Protein AF-A0A9D2U1R7-F1 (afdb_monomer_lite)

Foldseek 3Di:
DDDPQQDPVNLCVVCVPQDPVNVVVVLVLVLVVQVFPDWDWDFDADPVRHGDDIDIDTPGHDDDPVCPVVLPGDDDDPVVPPVVPDDDDDDRPPPTSND

Organism: NCBI:txid2838689

Secondary structure (DSSP, 8-state):
-------HHHHHHHHTT--HHHHHHHHHHHHHHTT-S-EEEEEEE-TTS-EEEEEEEE-S----GGGHHHHTS-SS--TTSTTTT--SS---S-SSS--

Radius of gyration: 16.13 Å; chains: 1; bounding box: 51×27×35 Å

pLDDT: mean 70.63, std 22.37, range [31.64, 97.81]

Seque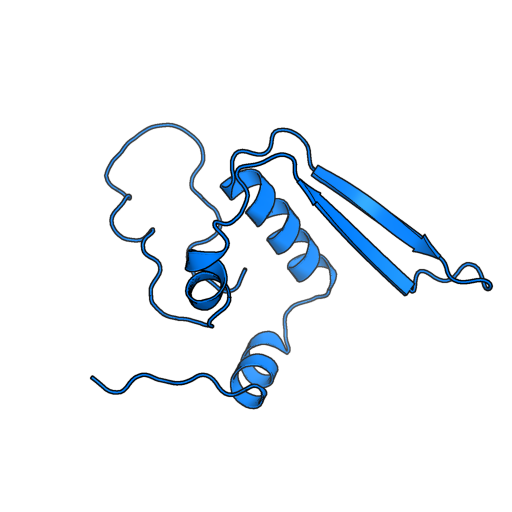nce (99 aa):
MKSVLITPEGIQKNLKNIKPLDAICEYIWNGFDAEATEIKITLHENGLGIINMITVEDNGIGIDYDELKYKFQPFNDSKKADLSAKTNHSLPHGRKGIG

InterPro domains:
  IPR036890 Histidine kinase/HSP90-like ATPase superfamily [G3DSA:3.30.565.10] (12-99)
  IPR036890 Histidine kinase/HSP90-like ATPase superfamily [SSF55874] (20-99)

Structure (mmCIF, N/CA/C/O backbone):
data_AF-A0A9D2U1R7-F1
#
_entry.id   AF-A0A9D2U1R7-F1
#
loop_
_atom_site.group_PDB
_atom_site.id
_atom_site.type_symbol
_atom_site.label_atom_id
_atom_site.label_alt_id
_atom_site.label_comp_id
_atom_site.label_asym_id
_atom_site.label_entity_id
_atom_site.label_seq_id
_atom_site.pdbx_PDB_ins_code
_atom_site.Cartn_x
_atom_site.Cartn_y
_atom_site.Cartn_z
_atom_site.occupancy
_atom_site.B_iso_or_equiv
_atom_site.auth_seq_id
_atom_site.auth_comp_id
_atom_site.auth_asym_id
_atom_site.auth_atom_id
_atom_site.pdbx_PDB_model_num
ATOM 1 N N . MET A 1 1 ? 28.995 -10.879 14.314 1.00 37.53 1 MET A N 1
ATOM 2 C CA . MET A 1 1 ? 28.050 -9.740 14.365 1.00 37.53 1 MET A CA 1
ATOM 3 C C . MET A 1 1 ? 26.767 -10.226 15.018 1.00 37.53 1 MET A C 1
ATOM 5 O O . MET A 1 1 ? 26.315 -11.302 14.654 1.00 37.53 1 MET A O 1
ATOM 9 N N . LYS A 1 2 ? 26.232 -9.516 16.021 1.00 31.64 2 LYS A N 1
ATOM 10 C CA . LYS A 1 2 ? 24.939 -9.865 16.637 1.00 31.64 2 LYS A CA 1
ATOM 11 C C . LYS A 1 2 ? 23.826 -9.481 15.662 1.00 31.64 2 LYS A C 1
ATOM 13 O O . LYS A 1 2 ? 23.677 -8.298 15.372 1.00 31.64 2 LYS A O 1
ATOM 18 N N . SER A 1 3 ? 23.079 -10.460 15.162 1.00 36.84 3 SER A N 1
ATOM 19 C CA . SER A 1 3 ? 21.816 -10.217 14.473 1.00 36.84 3 SER A CA 1
ATOM 20 C C . SER A 1 3 ? 20.829 -9.658 15.495 1.00 36.84 3 SER A C 1
ATOM 22 O O . SER A 1 3 ? 20.479 -10.317 16.475 1.00 36.84 3 SER A O 1
ATOM 24 N N . VAL A 1 4 ? 20.433 -8.400 15.324 1.00 44.06 4 VAL A N 1
ATOM 25 C CA . VAL A 1 4 ? 19.346 -7.823 16.112 1.00 44.06 4 VAL A CA 1
ATOM 26 C C . VAL A 1 4 ? 18.058 -8.399 15.536 1.00 44.06 4 VAL A C 1
ATOM 28 O O . VAL A 1 4 ? 17.553 -7.918 14.531 1.00 44.06 4 VAL A O 1
ATOM 31 N N . LEU A 1 5 ? 17.566 -9.483 16.134 1.00 44.59 5 LEU A N 1
ATOM 32 C CA . LEU A 1 5 ? 16.228 -9.989 15.850 1.00 44.59 5 LEU A CA 1
ATOM 33 C C . LEU A 1 5 ? 15.230 -9.005 16.456 1.00 44.59 5 LEU A C 1
ATOM 35 O O . LEU A 1 5 ? 15.139 -8.868 17.678 1.00 44.59 5 LEU A O 1
ATOM 39 N N . ILE A 1 6 ? 14.526 -8.276 15.596 1.00 51.50 6 ILE A N 1
ATOM 40 C CA . ILE A 1 6 ? 13.481 -7.355 16.026 1.00 51.50 6 ILE A CA 1
ATOM 41 C C . ILE A 1 6 ? 12.280 -8.194 16.464 1.00 51.50 6 ILE A C 1
ATOM 43 O O . ILE A 1 6 ? 11.681 -8.916 15.671 1.00 51.50 6 ILE A O 1
ATOM 47 N N . THR A 1 7 ? 11.949 -8.113 17.751 1.00 56.34 7 THR A N 1
ATOM 48 C CA . THR A 1 7 ? 10.767 -8.765 18.312 1.00 56.34 7 THR A CA 1
ATOM 49 C C . THR A 1 7 ? 9.508 -7.949 17.976 1.00 56.34 7 THR A C 1
ATOM 51 O O . THR A 1 7 ? 9.615 -6.737 17.745 1.00 56.34 7 THR A O 1
ATOM 54 N N . PRO A 1 8 ? 8.306 -8.553 17.957 1.00 57.62 8 PRO A N 1
ATOM 55 C CA . PRO A 1 8 ? 7.044 -7.836 17.736 1.00 57.62 8 PRO A CA 1
ATOM 56 C C . PRO A 1 8 ? 6.875 -6.591 18.625 1.00 57.62 8 PRO A C 1
ATOM 58 O O . PRO A 1 8 ? 6.365 -5.563 18.180 1.00 57.62 8 PRO A O 1
ATOM 61 N N . GLU A 1 9 ? 7.393 -6.630 19.853 1.00 58.25 9 GLU A N 1
ATOM 62 C CA . GLU A 1 9 ? 7.390 -5.508 20.798 1.00 58.25 9 GLU A CA 1
ATOM 63 C C . GLU A 1 9 ? 8.307 -4.363 20.336 1.00 58.25 9 GLU A C 1
ATOM 65 O O . GLU A 1 9 ? 7.995 -3.186 20.531 1.00 58.25 9 GLU A O 1
ATOM 70 N N . GLY A 1 10 ? 9.433 -4.694 19.697 1.00 56.22 10 GLY A N 1
ATOM 71 C CA . GLY A 1 10 ? 10.349 -3.738 19.079 1.00 56.22 10 GLY A CA 1
ATOM 72 C C . GLY A 1 10 ? 9.737 -3.044 17.863 1.00 56.22 10 GLY A C 1
ATOM 73 O O . GLY A 1 10 ? 9.876 -1.826 17.733 1.00 56.22 10 GLY A O 1
ATOM 74 N N . ILE A 1 11 ? 9.003 -3.781 17.023 1.00 62.31 11 ILE A N 1
ATOM 75 C CA . ILE A 1 11 ? 8.227 -3.215 15.904 1.00 62.31 11 ILE A CA 1
ATOM 76 C C . ILE A 1 11 ? 7.174 -2.258 16.460 1.00 62.31 11 ILE A C 1
ATOM 78 O O . ILE A 1 11 ? 7.154 -1.076 16.118 1.00 62.31 11 ILE A O 1
ATOM 82 N N . GLN A 1 12 ? 6.360 -2.735 17.403 1.00 60.03 12 GLN A N 1
ATOM 83 C CA . GLN A 1 12 ? 5.294 -1.937 17.992 1.00 60.03 12 GLN A CA 1
ATOM 84 C C . GLN A 1 12 ? 5.833 -0.660 18.639 1.00 60.03 12 GLN A C 1
ATOM 86 O O . GLN A 1 12 ? 5.210 0.384 18.505 1.00 60.03 12 GLN A O 1
ATOM 91 N N . LYS A 1 13 ? 6.993 -0.709 19.310 1.00 62.28 13 LYS A N 1
ATOM 92 C CA . LYS A 1 13 ? 7.624 0.461 19.940 1.00 62.28 13 LYS A CA 1
ATOM 93 C C . LYS A 1 13 ? 8.136 1.492 18.929 1.00 62.28 13 LYS A C 1
ATOM 95 O O . LYS A 1 13 ? 8.042 2.681 19.222 1.00 62.28 13 LYS A O 1
ATOM 100 N N . ASN A 1 14 ? 8.654 1.063 17.778 1.00 60.59 14 ASN A N 1
ATOM 101 C CA . ASN A 1 14 ? 9.191 1.965 16.753 1.00 60.59 14 ASN A CA 1
ATOM 102 C C . ASN A 1 14 ? 8.107 2.548 15.833 1.00 60.59 14 ASN A C 1
ATOM 104 O O . ASN A 1 14 ? 8.264 3.669 15.357 1.00 60.59 14 ASN A O 1
ATOM 108 N N . LEU A 1 15 ? 6.994 1.838 15.626 1.00 67.75 15 LEU A N 1
ATOM 109 C CA . LEU A 1 15 ? 5.909 2.281 14.741 1.00 67.75 15 LEU A CA 1
ATOM 110 C C . LEU A 1 15 ? 4.795 3.067 15.461 1.00 67.75 15 LEU A C 1
ATOM 112 O O . LEU A 1 15 ? 3.858 3.512 14.805 1.00 67.75 15 LEU A O 1
ATOM 116 N N . LYS A 1 16 ? 4.887 3.295 16.787 1.00 66.06 16 LYS A N 1
ATOM 117 C CA . LYS A 1 16 ? 3.827 3.965 17.586 1.00 66.06 16 LYS A CA 1
ATOM 118 C C . LYS A 1 16 ? 3.392 5.334 17.059 1.00 66.06 16 LYS A C 1
ATOM 120 O O . LYS A 1 16 ? 2.278 5.755 17.347 1.00 66.06 16 LYS A O 1
ATOM 125 N N . ASN A 1 17 ? 4.272 6.027 16.343 1.00 73.38 17 ASN A N 1
ATOM 126 C CA . ASN A 1 17 ? 4.042 7.398 15.893 1.00 73.38 17 ASN A CA 1
ATOM 127 C C . ASN A 1 17 ? 3.666 7.497 14.408 1.00 73.38 17 ASN A C 1
ATOM 129 O O . ASN A 1 17 ? 3.490 8.610 13.915 1.00 73.38 17 ASN A O 1
ATOM 133 N N . ILE A 1 18 ? 3.563 6.375 13.692 1.00 76.81 18 ILE A N 1
ATOM 134 C CA . ILE A 1 18 ? 3.150 6.388 12.288 1.00 76.81 18 ILE A CA 1
ATOM 135 C C . ILE A 1 18 ? 1.643 6.609 12.242 1.00 76.81 18 ILE A C 1
ATOM 137 O O . ILE A 1 18 ? 0.870 5.843 12.823 1.00 76.81 18 ILE A O 1
ATOM 141 N N . LYS A 1 19 ? 1.213 7.676 11.565 1.00 84.88 19 LYS A N 1
ATOM 142 C CA . LYS A 1 19 ? -0.214 7.925 11.377 1.00 84.88 19 LYS A CA 1
ATOM 143 C C . LYS A 1 19 ? -0.757 6.942 10.338 1.00 84.88 19 LYS A C 1
ATOM 145 O O . LYS A 1 19 ? -0.042 6.618 9.392 1.00 84.88 19 LYS A O 1
ATOM 150 N N . PRO A 1 20 ? -2.027 6.518 10.440 1.00 84.75 20 PRO A N 1
ATOM 151 C CA . PRO A 1 20 ? -2.615 5.588 9.475 1.00 84.75 20 PRO A CA 1
ATOM 152 C C . PRO A 1 20 ? -2.470 6.038 8.017 1.00 84.75 20 PRO A C 1
ATOM 154 O O . PRO A 1 20 ? -2.172 5.223 7.153 1.00 84.75 20 PRO A O 1
ATOM 157 N N . LEU A 1 21 ? -2.623 7.339 7.750 1.00 87.12 21 LEU A N 1
ATOM 158 C CA . LEU A 1 21 ? -2.454 7.885 6.405 1.00 87.12 21 LEU A CA 1
ATOM 159 C C . LEU A 1 21 ? -1.003 7.793 5.918 1.00 87.12 21 LEU A C 1
ATOM 161 O O . LEU A 1 21 ? -0.784 7.440 4.767 1.00 87.12 21 LEU A O 1
ATOM 165 N N . ASP A 1 22 ? -0.029 8.048 6.795 1.00 87.12 22 ASP A N 1
ATOM 166 C CA . ASP A 1 22 ? 1.391 7.923 6.454 1.00 87.12 22 ASP A CA 1
ATOM 167 C C . ASP A 1 22 ? 1.721 6.465 6.097 1.00 87.12 22 ASP A C 1
ATOM 169 O O . ASP A 1 22 ? 2.391 6.214 5.104 1.00 87.12 22 ASP A O 1
ATOM 173 N N . ALA A 1 23 ? 1.171 5.495 6.837 1.00 85.00 23 ALA A N 1
ATOM 174 C CA . ALA A 1 23 ? 1.333 4.076 6.518 1.00 85.00 23 ALA A CA 1
ATOM 175 C C . ALA A 1 23 ? 0.748 3.716 5.141 1.00 85.00 23 ALA A C 1
ATOM 177 O O . ALA A 1 23 ? 1.388 3.009 4.370 1.00 85.00 23 ALA A O 1
ATOM 178 N N . ILE A 1 24 ? -0.444 4.222 4.805 1.00 89.12 24 ILE A N 1
ATOM 179 C CA . ILE A 1 24 ? -1.054 4.011 3.480 1.00 89.12 24 ILE A CA 1
ATOM 180 C C . ILE A 1 24 ? -0.184 4.634 2.380 1.00 89.12 24 ILE A C 1
ATOM 182 O O . ILE A 1 24 ? 0.021 4.008 1.342 1.00 89.12 24 ILE A O 1
ATOM 186 N N . CYS A 1 25 ? 0.363 5.831 2.610 1.00 90.69 25 CYS A N 1
ATOM 187 C CA . CYS A 1 25 ? 1.291 6.471 1.679 1.00 90.69 25 CYS A CA 1
ATOM 188 C C . CYS A 1 25 ? 2.542 5.618 1.430 1.00 90.69 25 CYS A C 1
ATOM 190 O O . CYS A 1 25 ? 2.969 5.524 0.284 1.00 90.69 25 CYS A O 1
ATOM 192 N N . GLU A 1 26 ? 3.105 4.973 2.455 1.00 87.12 26 GLU A N 1
ATOM 193 C CA . GLU A 1 26 ? 4.249 4.065 2.275 1.00 87.12 26 GLU A CA 1
ATOM 194 C C . GLU A 1 26 ? 3.886 2.858 1.393 1.00 87.12 26 GLU A C 1
ATOM 196 O O . GLU A 1 26 ? 4.642 2.532 0.482 1.00 87.12 26 GLU A O 1
ATOM 201 N N . TYR A 1 27 ? 2.700 2.253 1.556 1.00 89.38 27 TYR A N 1
ATOM 202 C CA . TYR A 1 27 ? 2.246 1.178 0.656 1.00 89.38 27 TYR A CA 1
ATOM 203 C C . TYR A 1 27 ? 2.097 1.645 -0.799 1.00 89.38 27 TYR A C 1
ATOM 205 O O . TYR A 1 27 ? 2.466 0.921 -1.721 1.00 89.38 27 TYR A O 1
ATOM 213 N N . ILE A 1 28 ? 1.590 2.861 -1.016 1.00 92.75 28 ILE A N 1
ATOM 214 C CA . ILE A 1 28 ? 1.484 3.454 -2.357 1.00 92.75 28 ILE A CA 1
ATOM 215 C C . ILE A 1 28 ? 2.882 3.676 -2.951 1.00 92.75 28 ILE A C 1
ATOM 217 O O . ILE A 1 28 ? 3.126 3.346 -4.112 1.00 92.75 28 ILE A O 1
ATOM 221 N N . TRP A 1 29 ? 3.812 4.207 -2.153 1.00 92.75 29 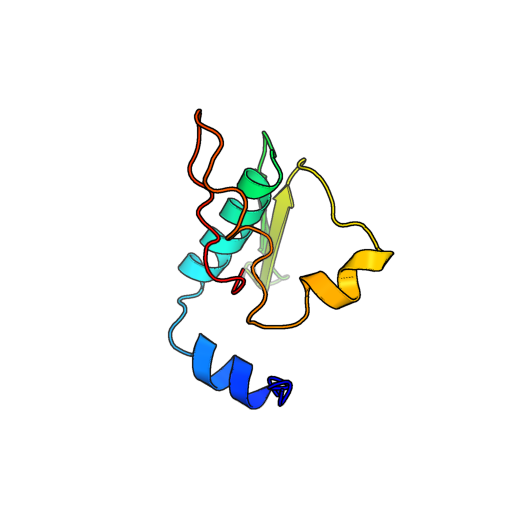TRP A N 1
ATOM 222 C CA . TRP A 1 29 ? 5.195 4.404 -2.579 1.00 92.75 29 TRP A CA 1
ATOM 223 C C . TRP A 1 29 ? 5.894 3.093 -2.911 1.00 92.75 29 TRP A C 1
ATOM 225 O O . TRP A 1 29 ? 6.609 3.059 -3.906 1.00 92.75 29 TRP A O 1
ATOM 235 N N . ASN A 1 30 ? 5.654 2.022 -2.151 1.00 87.94 30 ASN A N 1
ATOM 236 C CA . ASN A 1 30 ? 6.198 0.696 -2.443 1.00 87.94 30 ASN A CA 1
ATOM 237 C C . ASN A 1 30 ? 5.794 0.202 -3.840 1.00 87.94 30 ASN A C 1
ATOM 239 O O . ASN A 1 30 ? 6.638 -0.346 -4.546 1.00 87.94 30 ASN A O 1
ATOM 243 N N . GLY A 1 31 ? 4.548 0.444 -4.263 1.00 92.12 31 GLY A N 1
ATOM 244 C CA . GLY A 1 31 ? 4.099 0.117 -5.618 1.00 92.12 31 GLY A CA 1
ATOM 245 C C . GLY A 1 31 ? 4.863 0.899 -6.693 1.00 92.12 31 GLY A C 1
ATOM 246 O O . GLY A 1 31 ? 5.363 0.317 -7.653 1.00 92.12 31 GLY A O 1
ATOM 247 N N . PHE A 1 32 ? 5.049 2.212 -6.515 1.00 90.69 32 PHE A N 1
ATOM 248 C CA . PHE A 1 32 ? 5.857 3.011 -7.451 1.00 90.69 32 PHE A CA 1
ATOM 249 C C . PHE A 1 32 ? 7.340 2.612 -7.456 1.00 90.69 32 PHE A C 1
ATOM 251 O O . PHE A 1 32 ? 7.968 2.580 -8.512 1.00 90.69 32 PHE A O 1
ATOM 258 N N . ASP A 1 33 ? 7.896 2.263 -6.295 1.00 86.94 33 ASP A N 1
ATOM 259 C CA . ASP A 1 33 ? 9.247 1.709 -6.145 1.00 86.94 33 ASP A CA 1
ATOM 260 C C . ASP A 1 33 ? 9.400 0.350 -6.864 1.00 86.94 33 ASP A C 1
ATOM 262 O O . ASP A 1 33 ? 10.527 -0.049 -7.172 1.00 86.94 33 ASP A O 1
ATOM 266 N N . ALA A 1 34 ? 8.285 -0.344 -7.118 1.00 89.50 34 ALA A N 1
ATOM 267 C CA . ALA A 1 34 ? 8.173 -1.560 -7.919 1.00 89.50 34 ALA A CA 1
ATOM 268 C C . ALA A 1 34 ? 7.818 -1.280 -9.393 1.00 89.50 34 ALA A C 1
ATOM 270 O O . ALA A 1 34 ? 7.417 -2.193 -10.107 1.00 89.50 34 ALA A O 1
ATOM 271 N N . GLU A 1 35 ? 7.972 -0.042 -9.869 1.00 92.75 35 GLU A N 1
ATOM 272 C CA . GLU A 1 35 ? 7.695 0.361 -11.257 1.00 92.75 35 GLU A CA 1
ATOM 273 C C . GLU A 1 35 ? 6.214 0.237 -11.670 1.00 92.75 35 GLU A C 1
ATOM 275 O O . GLU A 1 35 ? 5.899 0.180 -12.861 1.00 92.75 3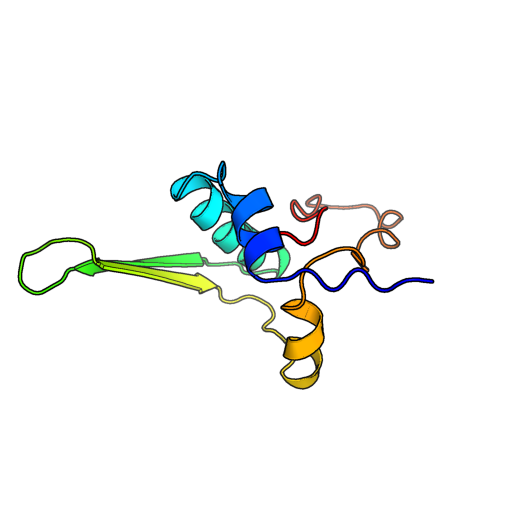5 GLU A O 1
ATOM 280 N N . ALA A 1 36 ? 5.283 0.234 -10.708 1.00 95.38 36 ALA A N 1
ATOM 281 C CA . ALA A 1 36 ? 3.856 0.281 -11.009 1.00 95.38 36 ALA A CA 1
ATOM 282 C C . ALA A 1 36 ? 3.484 1.569 -11.761 1.00 95.38 36 ALA A C 1
ATOM 284 O O . ALA A 1 36 ? 3.939 2.670 -11.436 1.00 95.38 36 ALA A O 1
ATOM 285 N N . THR A 1 37 ? 2.597 1.441 -12.744 1.00 96.50 37 THR A N 1
ATOM 286 C CA . THR A 1 37 ? 2.007 2.578 -13.468 1.00 96.50 37 THR A CA 1
ATOM 287 C C . THR A 1 37 ? 0.634 2.956 -12.925 1.00 96.50 37 THR A C 1
ATOM 289 O O . THR A 1 37 ? 0.153 4.057 -13.185 1.00 96.50 37 THR A O 1
ATOM 292 N N . GLU A 1 38 ? -0.012 2.042 -12.202 1.00 96.69 38 GLU A N 1
ATOM 293 C CA . GLU A 1 38 ? -1.325 2.225 -11.600 1.00 96.69 38 GLU A CA 1
ATOM 294 C C . GLU A 1 38 ? -1.329 1.679 -10.170 1.00 96.69 38 GLU A C 1
ATOM 296 O O . GLU A 1 38 ? -0.842 0.579 -9.909 1.00 96.69 38 GLU A O 1
ATOM 301 N N . ILE A 1 39 ? -1.918 2.459 -9.260 1.00 96.25 39 ILE A N 1
ATOM 302 C CA . ILE A 1 39 ? -2.207 2.053 -7.886 1.00 96.25 39 ILE A CA 1
ATOM 303 C C . ILE A 1 39 ? -3.713 2.172 -7.675 1.00 96.25 39 ILE A C 1
ATOM 305 O O . ILE A 1 39 ? -4.285 3.258 -7.815 1.00 96.25 39 ILE A O 1
ATOM 309 N N . LYS A 1 40 ? -4.357 1.069 -7.305 1.00 97.81 40 LYS A N 1
ATOM 310 C CA . LYS A 1 40 ? -5.781 1.011 -6.991 1.00 97.81 40 LYS A CA 1
ATOM 311 C C . LYS A 1 40 ? -5.980 0.943 -5.483 1.00 97.81 40 LYS A C 1
ATOM 313 O O . LYS A 1 40 ? -5.437 0.074 -4.807 1.00 97.81 40 LYS A O 1
ATOM 318 N N . ILE A 1 41 ? -6.810 1.846 -4.965 1.00 96.19 41 ILE A N 1
ATOM 319 C CA . ILE A 1 41 ? -7.178 1.891 -3.548 1.00 96.19 41 ILE A CA 1
ATOM 320 C C . ILE A 1 41 ? -8.671 1.605 -3.429 1.00 96.19 41 ILE A C 1
ATOM 322 O O . ILE A 1 41 ? -9.492 2.324 -3.997 1.00 96.19 41 ILE A O 1
ATOM 326 N N . THR A 1 42 ? -9.021 0.569 -2.671 1.00 97.06 42 THR A N 1
ATOM 327 C CA . THR A 1 42 ? -10.413 0.185 -2.410 1.00 97.06 42 THR A CA 1
ATOM 328 C C . THR A 1 42 ? -10.712 0.310 -0.921 1.00 97.06 42 THR A C 1
ATOM 330 O O . THR A 1 42 ? -10.022 -0.287 -0.094 1.00 97.06 42 THR A O 1
ATOM 333 N N . LEU A 1 43 ? -11.747 1.081 -0.583 1.00 95.50 43 LEU A N 1
ATOM 334 C CA . LEU A 1 43 ? -12.290 1.175 0.771 1.00 95.50 43 LEU A CA 1
ATOM 335 C C . LEU A 1 43 ? -13.475 0.220 0.875 1.00 95.50 43 LEU A C 1
ATOM 337 O O . LEU A 1 43 ? -14.409 0.305 0.079 1.00 95.50 43 LEU A O 1
ATOM 341 N N . HIS A 1 44 ? -13.428 -0.689 1.840 1.00 96.19 44 HIS A N 1
ATOM 342 C CA . HIS A 1 44 ? -14.492 -1.658 2.071 1.00 96.19 44 HIS A CA 1
ATOM 343 C C . HIS A 1 44 ? -15.280 -1.258 3.303 1.00 96.19 44 HIS A C 1
ATOM 345 O O . HIS A 1 44 ? -14.706 -0.999 4.364 1.00 96.19 44 HIS A O 1
ATOM 351 N N . GLU A 1 45 ? -16.595 -1.229 3.150 1.00 96.69 45 GLU A N 1
ATOM 352 C CA . GLU A 1 45 ? -17.535 -0.945 4.223 1.00 96.69 45 GLU A CA 1
ATOM 353 C C . GLU A 1 45 ? -18.129 -2.246 4.766 1.00 96.69 45 GLU A C 1
ATOM 355 O O . GLU A 1 45 ? -18.392 -3.200 4.031 1.00 96.69 45 GLU A O 1
ATOM 360 N N . ASN A 1 46 ? -18.358 -2.292 6.076 1.00 94.12 46 ASN A N 1
ATOM 361 C CA . ASN A 1 46 ? -19.131 -3.363 6.691 1.00 94.12 46 ASN A CA 1
ATOM 362 C C . ASN A 1 46 ? -20.641 -3.161 6.454 1.00 94.12 46 ASN A C 1
ATOM 364 O O . ASN A 1 46 ? -21.081 -2.154 5.907 1.00 94.12 46 ASN A O 1
ATOM 368 N N . GLY A 1 47 ? -21.467 -4.090 6.944 1.00 95.25 47 GLY A N 1
ATOM 369 C CA . GLY A 1 47 ? -22.931 -3.990 6.831 1.00 95.25 47 GLY A CA 1
ATOM 370 C C . GLY A 1 47 ? -23.572 -2.773 7.521 1.00 95.25 47 GLY A C 1
ATOM 371 O O . GLY A 1 47 ? -24.779 -2.593 7.409 1.00 95.25 47 GLY A O 1
ATOM 372 N N . LEU A 1 48 ? -22.794 -1.952 8.237 1.00 95.19 48 LEU A N 1
ATOM 373 C CA . LEU A 1 48 ? -23.228 -0.705 8.873 1.00 95.19 48 LEU A CA 1
ATOM 374 C C . LEU A 1 48 ? -22.758 0.548 8.106 1.00 95.19 48 LEU A C 1
ATOM 376 O O . LEU A 1 48 ? -22.961 1.655 8.599 1.00 95.19 48 LEU A O 1
ATOM 380 N N . GLY A 1 49 ? -22.116 0.395 6.941 1.00 92.56 49 GLY A N 1
ATOM 381 C CA . GLY A 1 49 ? -21.564 1.510 6.158 1.00 92.56 49 GLY A CA 1
ATOM 382 C C . GLY A 1 49 ? -20.277 2.103 6.744 1.00 92.56 49 GLY A C 1
ATOM 383 O O . GLY A 1 49 ? -19.897 3.222 6.414 1.00 92.56 49 GLY A O 1
ATOM 384 N N . ILE A 1 50 ? -19.614 1.392 7.662 1.00 95.19 50 ILE A N 1
ATOM 385 C CA . ILE A 1 50 ? -18.358 1.836 8.280 1.00 95.19 50 ILE A CA 1
ATOM 386 C C . ILE A 1 50 ? -17.195 1.155 7.569 1.00 95.19 50 ILE A C 1
ATOM 388 O O . ILE A 1 50 ? -17.180 -0.073 7.453 1.00 95.19 50 ILE A O 1
ATOM 392 N N . ILE A 1 51 ? -16.191 1.937 7.166 1.00 93.62 51 ILE A N 1
ATOM 393 C CA . ILE A 1 51 ? -14.961 1.406 6.573 1.00 93.62 51 ILE A CA 1
ATOM 394 C C . ILE A 1 51 ? -14.261 0.491 7.583 1.00 93.62 51 ILE A C 1
ATOM 396 O O . ILE A 1 51 ? -13.894 0.926 8.676 1.00 93.62 51 ILE A O 1
ATOM 400 N N . ASN A 1 52 ? -14.060 -0.773 7.215 1.00 94.56 52 ASN A N 1
ATOM 401 C CA . ASN A 1 52 ? -13.396 -1.772 8.056 1.00 94.56 52 ASN A CA 1
ATOM 402 C C . ASN A 1 52 ? -12.142 -2.378 7.410 1.00 94.56 52 ASN A C 1
ATOM 404 O O . ASN A 1 52 ? -11.385 -3.061 8.098 1.00 94.56 52 ASN A O 1
ATOM 408 N N . MET A 1 53 ? -11.913 -2.136 6.119 1.00 94.44 53 MET A N 1
ATOM 409 C CA . MET A 1 53 ? -10.740 -2.624 5.402 1.00 94.44 53 MET A CA 1
ATOM 410 C C . MET A 1 53 ? -10.358 -1.662 4.276 1.00 94.44 53 MET A C 1
ATOM 412 O O . MET A 1 53 ? -11.213 -1.067 3.621 1.00 94.44 53 MET A O 1
ATOM 416 N N . ILE A 1 54 ? -9.052 -1.530 4.053 1.00 94.00 54 ILE A N 1
ATOM 417 C CA . ILE A 1 54 ? -8.469 -0.796 2.931 1.00 94.00 54 ILE A CA 1
ATOM 418 C C . ILE A 1 54 ? -7.592 -1.778 2.166 1.00 94.00 54 ILE A C 1
ATOM 420 O O . ILE A 1 54 ? -6.770 -2.470 2.765 1.00 94.00 54 ILE A O 1
ATOM 424 N N . THR A 1 55 ? -7.769 -1.833 0.853 1.00 95.81 55 THR A N 1
ATOM 425 C CA . THR A 1 55 ? -6.942 -2.627 -0.056 1.00 95.81 55 THR A CA 1
ATOM 426 C C . THR A 1 55 ? -6.147 -1.679 -0.946 1.00 95.81 55 THR A C 1
ATOM 428 O O . THR A 1 55 ? -6.740 -0.788 -1.554 1.00 95.81 55 THR A O 1
ATOM 431 N N . VAL A 1 56 ? -4.828 -1.869 -1.009 1.00 95.06 56 VAL A N 1
ATOM 432 C CA . VAL A 1 56 ? -3.915 -1.168 -1.924 1.00 95.06 56 VAL A CA 1
ATOM 433 C C . VAL A 1 56 ? -3.339 -2.219 -2.871 1.00 95.06 56 VAL A C 1
ATOM 435 O O . VAL A 1 56 ? -2.725 -3.177 -2.409 1.00 95.06 56 VAL A O 1
ATOM 438 N N . GLU A 1 57 ? -3.588 -2.064 -4.167 1.00 96.12 57 GLU A N 1
ATOM 439 C CA . GLU A 1 57 ? -3.128 -2.964 -5.230 1.00 96.12 57 GLU A CA 1
ATOM 440 C C . GLU A 1 57 ? -2.291 -2.167 -6.230 1.00 96.12 57 GLU A C 1
ATOM 442 O O . GLU A 1 57 ? -2.717 -1.102 -6.679 1.00 96.12 57 GLU A O 1
ATOM 447 N N . ASP A 1 58 ? -1.124 -2.685 -6.594 1.00 96.38 58 ASP A N 1
ATOM 448 C CA . ASP A 1 58 ? -0.268 -2.131 -7.638 1.00 96.38 58 ASP A CA 1
ATOM 449 C C . ASP A 1 58 ? -0.086 -3.133 -8.786 1.00 96.38 58 ASP A C 1
ATOM 451 O O . ASP A 1 58 ? -0.274 -4.340 -8.619 1.00 96.38 58 ASP A O 1
ATOM 455 N N . ASN A 1 59 ? 0.255 -2.628 -9.971 1.00 96.69 59 ASN A N 1
ATOM 456 C CA . ASN A 1 59 ? 0.581 -3.446 -11.141 1.00 96.69 59 ASN A CA 1
ATOM 457 C C . ASN A 1 59 ? 2.097 -3.543 -11.402 1.00 96.69 59 ASN A C 1
ATOM 459 O O . ASN A 1 59 ? 2.508 -3.771 -12.542 1.00 96.69 59 ASN A O 1
ATOM 463 N N . GLY A 1 60 ? 2.913 -3.309 -10.375 1.00 93.94 60 GLY A N 1
ATOM 464 C CA . GLY A 1 60 ? 4.364 -3.308 -10.457 1.00 93.94 60 GLY A CA 1
ATOM 465 C C . GLY A 1 60 ? 4.977 -4.705 -10.419 1.00 93.94 60 GLY A C 1
ATOM 466 O O . GLY A 1 60 ? 4.323 -5.746 -10.546 1.00 93.94 60 GLY A O 1
ATOM 467 N N . ILE A 1 61 ? 6.293 -4.723 -10.250 1.00 91.06 61 ILE A N 1
ATOM 468 C CA . ILE A 1 61 ? 7.098 -5.927 -10.112 1.00 91.06 61 ILE A CA 1
ATOM 469 C C . ILE A 1 61 ? 6.780 -6.561 -8.756 1.00 91.06 61 ILE A C 1
ATOM 471 O O . ILE A 1 61 ? 7.163 -6.055 -7.701 1.00 91.06 61 ILE A O 1
ATOM 475 N N . GLY A 1 62 ? 6.091 -7.701 -8.798 1.00 87.00 62 GLY A N 1
ATOM 476 C CA . GLY A 1 62 ? 5.763 -8.478 -7.608 1.00 87.00 62 GLY A CA 1
ATOM 477 C C . GLY A 1 62 ? 6.993 -8.959 -6.827 1.00 87.00 62 GLY A C 1
ATOM 478 O O . GLY A 1 62 ? 8.150 -8.819 -7.229 1.00 87.00 62 GLY A O 1
ATOM 479 N N . ILE A 1 63 ? 6.739 -9.577 -5.678 1.00 83.00 63 ILE A N 1
ATOM 480 C CA . ILE A 1 63 ? 7.792 -10.125 -4.824 1.00 83.00 63 ILE A CA 1
ATOM 481 C C . ILE A 1 63 ? 8.005 -11.600 -5.165 1.00 83.00 63 ILE A C 1
ATOM 483 O O . ILE A 1 63 ? 7.061 -12.385 -5.124 1.00 83.00 63 ILE A O 1
ATOM 487 N N . ASP A 1 64 ? 9.252 -11.981 -5.454 1.00 82.38 64 ASP A N 1
ATOM 488 C CA . ASP A 1 64 ? 9.639 -13.389 -5.546 1.00 82.38 64 ASP A CA 1
ATOM 489 C C . ASP A 1 64 ? 9.329 -14.100 -4.217 1.00 82.38 64 ASP A C 1
ATOM 491 O O . ASP A 1 64 ? 9.739 -13.660 -3.137 1.00 82.38 64 ASP A O 1
ATOM 495 N N . TYR A 1 65 ? 8.582 -15.199 -4.304 1.00 80.44 65 TYR A N 1
ATOM 496 C CA . TYR A 1 65 ? 8.120 -15.970 -3.157 1.00 80.44 65 TYR A CA 1
ATOM 497 C C . TYR A 1 65 ? 9.282 -16.479 -2.295 1.00 80.44 65 TYR A C 1
ATOM 499 O O . TYR A 1 65 ? 9.200 -16.453 -1.063 1.00 80.44 65 TYR A O 1
ATOM 507 N N . ASP A 1 66 ? 10.397 -16.866 -2.918 1.00 79.62 66 ASP A N 1
ATOM 508 C CA . ASP A 1 66 ? 11.573 -17.363 -2.198 1.00 79.62 66 ASP A CA 1
ATOM 509 C C . ASP A 1 66 ? 12.291 -16.245 -1.420 1.00 79.62 66 ASP A C 1
ATOM 511 O O . ASP A 1 66 ? 12.956 -16.494 -0.402 1.00 79.62 66 ASP A O 1
ATOM 515 N N . GLU A 1 67 ? 12.104 -14.994 -1.854 1.00 71.88 67 GLU A N 1
ATOM 516 C CA . GLU A 1 67 ? 12.630 -13.792 -1.211 1.00 71.88 67 GLU A CA 1
ATOM 517 C C . GLU A 1 67 ? 11.695 -13.207 -0.146 1.00 71.88 67 GLU A C 1
ATOM 519 O O . GLU A 1 67 ? 12.129 -12.369 0.650 1.00 71.88 67 GLU A O 1
ATOM 524 N N . LEU A 1 68 ? 10.440 -13.662 -0.072 1.00 72.88 68 LEU A N 1
ATOM 525 C CA . LEU A 1 68 ? 9.414 -13.135 0.835 1.00 72.88 68 LEU A CA 1
ATOM 526 C C . LEU A 1 68 ? 9.896 -13.115 2.293 1.00 72.88 68 LEU A C 1
ATOM 528 O O . LEU A 1 68 ? 9.785 -12.110 2.994 1.00 72.88 68 LEU A O 1
ATOM 532 N N . LYS A 1 69 ? 10.533 -14.209 2.727 1.00 67.25 69 LYS A N 1
ATOM 533 C CA . LYS A 1 69 ? 11.079 -14.354 4.085 1.00 67.25 69 LYS A CA 1
ATOM 534 C C . LYS A 1 69 ? 12.194 -13.360 4.413 1.00 67.25 69 LYS A C 1
ATOM 536 O O . LYS A 1 69 ? 12.468 -13.164 5.589 1.00 67.25 69 LYS A O 1
ATOM 541 N N . TYR A 1 70 ? 12.846 -12.777 3.409 1.00 64.06 70 TYR A N 1
ATOM 542 C CA . TYR A 1 70 ? 13.907 -11.786 3.582 1.00 64.06 70 TYR A CA 1
ATOM 543 C C . TYR A 1 70 ? 13.392 -10.358 3.393 1.00 64.06 70 TYR A C 1
ATOM 545 O O . TYR A 1 70 ? 13.864 -9.463 4.086 1.00 64.06 70 TYR A O 1
ATOM 553 N N . LYS A 1 71 ? 12.414 -10.141 2.500 1.00 62.31 71 LYS A N 1
ATOM 554 C CA . LYS A 1 71 ? 11.820 -8.815 2.261 1.00 62.31 71 LYS A CA 1
ATOM 555 C C . LYS A 1 71 ? 10.885 -8.359 3.382 1.00 62.31 71 LYS A C 1
ATOM 557 O O . LYS A 1 71 ? 10.834 -7.171 3.655 1.00 62.31 71 LYS A O 1
ATOM 562 N N . PHE A 1 72 ? 10.211 -9.289 4.063 1.00 62.12 72 PHE A N 1
ATOM 563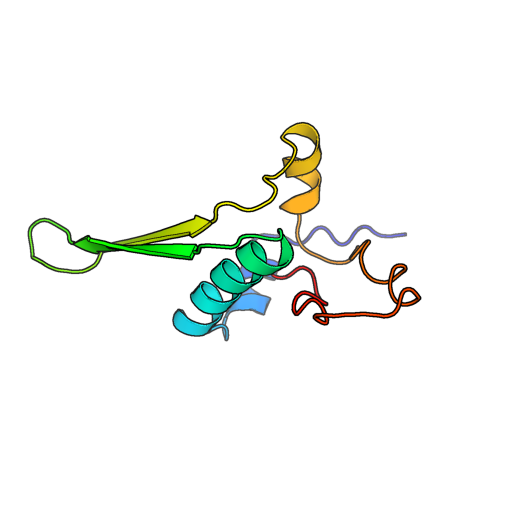 C CA . PHE A 1 72 ? 9.307 -8.989 5.184 1.00 62.12 72 PHE A CA 1
ATOM 564 C C . PHE A 1 72 ? 9.956 -9.131 6.575 1.00 62.12 72 PHE A C 1
ATOM 566 O O . PHE A 1 72 ? 9.272 -9.030 7.594 1.00 62.12 72 PHE A O 1
ATOM 573 N N . GLN A 1 73 ? 11.271 -9.370 6.653 1.00 56.16 73 GLN A N 1
ATOM 574 C CA . GLN A 1 73 ? 11.998 -9.310 7.924 1.00 56.16 73 GLN A CA 1
ATOM 575 C C . GLN A 1 73 ? 12.382 -7.859 8.243 1.00 56.16 73 GLN A C 1
ATOM 577 O O . GLN A 1 73 ? 12.929 -7.178 7.375 1.00 56.16 73 GLN A O 1
ATOM 582 N N . PRO A 1 74 ? 12.155 -7.360 9.471 1.00 54.28 74 PRO A N 1
ATOM 583 C CA . PRO A 1 74 ? 12.458 -5.975 9.769 1.00 54.28 74 PRO A CA 1
ATOM 584 C C . PRO A 1 74 ? 13.975 -5.766 9.906 1.00 54.28 74 PRO A C 1
ATOM 586 O O . PRO A 1 74 ? 14.633 -6.383 10.739 1.00 54.28 74 PRO A O 1
ATOM 589 N N . PHE A 1 75 ? 14.462 -4.803 9.124 1.00 47.44 75 PHE A N 1
ATOM 590 C CA . PHE A 1 75 ? 15.480 -3.804 9.464 1.00 47.44 75 PHE A CA 1
ATOM 591 C C . PHE A 1 75 ? 16.943 -4.207 9.713 1.00 47.44 75 PHE A C 1
ATOM 593 O O . PHE A 1 75 ? 17.337 -4.521 10.833 1.00 47.44 75 PHE A O 1
ATOM 600 N N . ASN A 1 76 ? 17.765 -4.047 8.666 1.00 39.47 76 ASN A N 1
ATOM 601 C CA . ASN A 1 76 ? 18.955 -3.162 8.593 1.00 39.47 76 ASN A CA 1
ATOM 602 C C . ASN A 1 76 ? 19.798 -3.419 7.325 1.00 39.47 76 ASN A C 1
ATOM 604 O O . ASN A 1 76 ? 20.955 -3.017 7.271 1.00 39.47 76 ASN A O 1
ATOM 608 N N . ASP A 1 77 ? 19.255 -4.096 6.312 1.00 42.56 77 ASP A N 1
ATOM 609 C CA . ASP A 1 77 ? 20.012 -4.433 5.105 1.00 42.56 77 ASP A CA 1
ATOM 610 C C . ASP A 1 77 ? 19.280 -3.930 3.859 1.00 42.56 77 ASP A C 1
ATOM 612 O O . ASP A 1 77 ? 18.726 -4.675 3.048 1.00 42.56 77 ASP A O 1
ATOM 616 N N . SER A 1 78 ? 19.218 -2.602 3.735 1.00 44.00 78 SER A N 1
ATOM 617 C CA . SER A 1 78 ? 18.838 -1.965 2.482 1.00 44.00 78 SER A CA 1
ATOM 618 C C . SER A 1 78 ? 19.888 -2.322 1.429 1.00 44.00 78 SER A C 1
ATOM 620 O O . SER A 1 78 ? 20.848 -1.576 1.233 1.00 44.00 78 SER A O 1
ATOM 622 N N . LYS A 1 79 ? 19.682 -3.409 0.676 1.00 47.28 79 LYS A N 1
ATOM 623 C CA . LYS A 1 79 ? 20.471 -3.701 -0.538 1.00 47.28 79 LYS A CA 1
A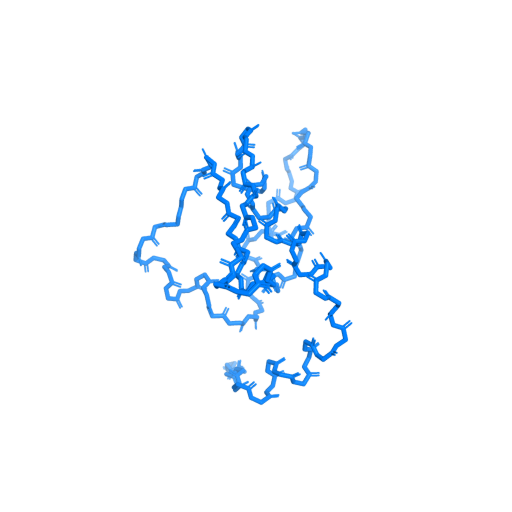TOM 624 C C . LYS A 1 79 ? 20.439 -2.548 -1.563 1.00 47.28 79 LYS A C 1
ATOM 626 O O . LYS A 1 79 ? 21.228 -2.533 -2.498 1.00 47.28 79 LYS A O 1
ATOM 631 N N . LYS A 1 80 ? 19.555 -1.554 -1.380 1.00 48.44 80 LYS A N 1
ATOM 632 C CA . LYS A 1 80 ? 19.476 -0.320 -2.180 1.00 48.44 80 LYS A CA 1
ATOM 633 C C . LYS A 1 80 ? 20.521 0.756 -1.809 1.00 48.44 80 LYS A C 1
ATOM 635 O O . LYS A 1 80 ? 20.600 1.757 -2.515 1.00 48.44 80 LYS A O 1
ATOM 640 N N . ALA A 1 81 ? 21.333 0.588 -0.757 1.00 42.84 81 ALA A N 1
ATOM 641 C CA . ALA A 1 81 ? 22.377 1.566 -0.409 1.00 42.84 81 ALA A CA 1
ATOM 642 C C . ALA A 1 81 ? 23.519 1.632 -1.452 1.00 42.84 81 ALA A C 1
ATOM 644 O O . ALA A 1 81 ? 24.037 2.717 -1.721 1.00 42.84 81 ALA A O 1
ATOM 645 N N . ASP A 1 82 ? 23.845 0.510 -2.103 1.00 41.44 82 ASP A N 1
ATOM 646 C CA . ASP A 1 82 ? 24.968 0.418 -3.053 1.00 41.44 82 ASP A CA 1
ATOM 647 C C . ASP A 1 82 ? 24.628 0.815 -4.503 1.00 41.44 82 ASP A C 1
ATOM 649 O O . ASP A 1 82 ? 25.519 0.957 -5.338 1.00 41.44 82 ASP A O 1
ATOM 653 N N . LEU A 1 83 ? 23.354 1.058 -4.836 1.00 44.00 83 LEU A N 1
ATOM 654 C CA . LEU A 1 83 ? 22.932 1.402 -6.207 1.00 44.00 83 LEU A CA 1
ATOM 655 C C . LEU A 1 83 ? 22.961 2.911 -6.508 1.00 44.00 83 LEU A C 1
ATOM 657 O O . LEU A 1 83 ? 22.594 3.335 -7.603 1.00 44.00 83 LEU A O 1
ATOM 661 N N . SER A 1 84 ? 23.450 3.730 -5.572 1.00 37.84 84 SER A N 1
ATOM 662 C CA . SER A 1 84 ? 23.502 5.200 -5.666 1.00 37.84 84 SER A CA 1
ATOM 663 C C . SER A 1 84 ? 24.430 5.774 -6.756 1.00 37.84 84 SER A C 1
ATOM 665 O O . SER A 1 84 ? 24.609 6.987 -6.828 1.00 37.84 84 SER A O 1
ATOM 667 N N . ALA A 1 85 ? 24.979 4.943 -7.646 1.00 40.84 85 ALA A N 1
ATOM 668 C CA . ALA A 1 85 ? 25.921 5.359 -8.684 1.00 40.84 85 ALA A CA 1
ATOM 669 C C . ALA A 1 85 ? 25.373 5.315 -10.124 1.00 40.84 85 ALA A C 1
ATOM 671 O O . ALA A 1 85 ? 26.165 5.392 -11.064 1.00 40.84 85 ALA A O 1
ATOM 672 N N . LYS A 1 86 ? 24.055 5.199 -10.348 1.00 31.88 86 LYS A N 1
ATOM 673 C CA . LYS A 1 86 ? 23.490 5.346 -11.702 1.00 31.88 86 LYS A CA 1
ATOM 674 C C . LYS A 1 86 ? 22.427 6.436 -11.758 1.00 31.88 86 LYS A C 1
ATOM 676 O O . LYS A 1 86 ? 21.353 6.350 -11.181 1.00 31.88 86 LYS A O 1
ATOM 681 N N . THR A 1 87 ? 22.819 7.493 -12.452 1.00 40.47 87 THR A N 1
ATOM 682 C CA . THR A 1 87 ? 22.054 8.675 -12.821 1.00 40.47 87 THR A CA 1
ATOM 683 C C . THR A 1 87 ? 20.809 8.321 -13.633 1.00 40.47 87 THR A C 1
ATOM 685 O O . THR A 1 87 ? 20.915 7.534 -14.573 1.00 40.4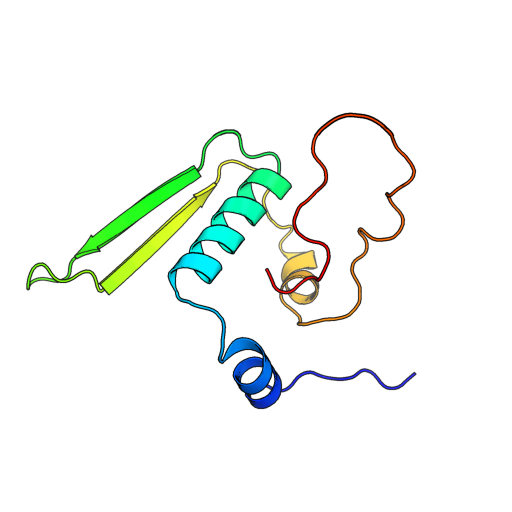7 87 THR A O 1
ATOM 688 N N . ASN A 1 88 ? 19.718 9.037 -13.333 1.00 34.84 88 ASN A N 1
ATOM 689 C CA . ASN A 1 88 ? 18.541 9.354 -14.161 1.00 34.84 88 ASN A CA 1
ATOM 690 C C . ASN A 1 88 ? 17.201 8.759 -13.682 1.00 34.84 88 ASN A C 1
ATOM 692 O O . ASN A 1 88 ? 16.926 7.581 -13.851 1.00 34.84 88 ASN A O 1
ATOM 696 N N . HIS A 1 89 ? 16.364 9.689 -13.198 1.00 33.03 89 HIS A N 1
ATOM 697 C CA . HIS A 1 89 ? 14.931 9.629 -12.881 1.00 33.03 89 HIS A CA 1
ATOM 698 C C . HIS A 1 89 ? 14.496 8.842 -11.627 1.00 33.03 89 HIS A C 1
ATOM 700 O O . HIS A 1 89 ? 14.877 7.703 -11.407 1.00 33.03 89 HIS A O 1
ATOM 706 N N . SER A 1 90 ? 13.698 9.533 -10.795 1.00 36.78 90 SER A N 1
ATOM 707 C CA . SER A 1 90 ? 13.069 9.107 -9.527 1.00 36.78 90 SER A CA 1
ATOM 708 C C . SER A 1 90 ? 14.011 8.537 -8.461 1.00 36.78 90 SER A C 1
ATOM 710 O O . SER A 1 90 ? 14.354 7.362 -8.458 1.00 36.78 90 SER A O 1
ATOM 712 N N . LEU A 1 91 ? 14.389 9.375 -7.488 1.00 35.53 91 LEU A N 1
ATOM 713 C CA . LEU A 1 91 ? 14.974 8.885 -6.240 1.00 35.53 91 LEU A CA 1
ATOM 714 C C . LEU A 1 91 ? 13.957 7.947 -5.556 1.00 35.53 91 LEU A C 1
ATOM 716 O O . LEU A 1 91 ? 12.855 8.418 -5.266 1.00 35.53 91 LEU A O 1
ATOM 720 N N . PRO A 1 92 ? 14.298 6.677 -5.270 1.00 46.59 92 PRO A N 1
ATOM 721 C CA . PRO A 1 92 ? 13.419 5.791 -4.512 1.00 46.59 92 PRO A CA 1
ATOM 722 C C . PRO A 1 92 ? 13.211 6.360 -3.103 1.00 46.59 92 PRO A C 1
ATOM 724 O O . PRO A 1 92 ? 14.175 6.760 -2.435 1.00 46.59 92 PRO A O 1
ATOM 727 N N . HIS A 1 93 ? 11.952 6.436 -2.664 1.00 51.31 93 HIS A N 1
ATOM 728 C CA . HIS A 1 93 ? 11.583 7.032 -1.370 1.00 51.31 93 HIS A CA 1
ATOM 729 C C . HIS A 1 93 ? 12.013 6.120 -0.202 1.00 51.31 93 HIS A C 1
ATOM 731 O O . HIS A 1 93 ? 12.414 6.588 0.870 1.00 51.31 93 HIS A O 1
ATOM 737 N N . GLY A 1 94 ? 12.032 4.804 -0.441 1.00 50.50 94 GLY A N 1
ATOM 738 C CA . GLY A 1 94 ? 12.374 3.773 0.533 1.00 50.50 94 GLY A CA 1
ATOM 739 C C . GLY A 1 94 ? 13.872 3.682 0.828 1.00 50.50 94 GLY A C 1
ATOM 740 O O . GLY A 1 94 ? 14.589 2.856 0.266 1.00 50.50 94 GLY A O 1
ATOM 741 N N . ARG A 1 95 ? 14.366 4.501 1.763 1.00 49.59 95 ARG A N 1
ATOM 742 C CA . ARG A 1 95 ? 15.777 4.461 2.211 1.00 49.59 95 ARG A CA 1
ATOM 743 C C . ARG A 1 95 ? 16.032 3.613 3.454 1.00 49.59 95 ARG A C 1
ATOM 745 O O . ARG A 1 95 ? 17.181 3.384 3.810 1.00 49.59 95 ARG A O 1
ATOM 752 N N . LYS A 1 96 ? 14.968 3.211 4.146 1.00 50.75 96 LYS A N 1
ATOM 753 C CA . LYS A 1 96 ? 15.059 2.668 5.502 1.00 50.75 96 LYS A CA 1
ATOM 754 C C . LYS A 1 96 ? 14.627 1.202 5.609 1.00 50.75 96 LYS A C 1
ATOM 756 O O . LYS A 1 96 ? 15.109 0.531 6.502 1.00 50.75 96 LYS A O 1
ATOM 761 N N . GLY A 1 97 ? 13.801 0.684 4.697 1.00 48.41 97 GLY A N 1
ATOM 762 C CA . GLY A 1 97 ? 13.263 -0.682 4.806 1.00 48.41 97 GLY A CA 1
ATOM 763 C C . GLY A 1 97 ? 12.215 -0.825 5.917 1.00 48.41 97 GLY A C 1
ATOM 764 O O . GLY A 1 97 ? 12.171 -1.857 6.579 1.00 48.41 97 GLY A O 1
ATOM 765 N N . ILE A 1 98 ? 11.453 0.250 6.187 1.00 46.12 98 ILE A N 1
ATOM 766 C CA . ILE A 1 98 ? 10.311 0.250 7.131 1.00 46.12 98 ILE A CA 1
ATOM 767 C C . ILE A 1 98 ? 8.978 0.099 6.372 1.00 46.12 98 ILE A C 1
ATOM 769 O O . ILE A 1 98 ? 7.930 0.053 7.008 1.00 46.12 98 ILE A O 1
ATOM 773 N N . GLY A 1 99 ? 9.029 0.096 5.037 1.00 44.56 99 GLY A N 1
ATOM 774 C CA . GLY A 1 99 ? 7.877 -0.066 4.153 1.00 44.56 99 GLY A CA 1
ATOM 775 C C . GLY A 1 99 ? 7.633 -1.522 3.819 1.00 44.56 99 GLY A C 1
ATOM 776 O O . GLY A 1 99 ? 8.617 -2.296 3.834 1.00 44.56 99 GLY A O 1
#